Protein AF-A0A5D2L2K7-F1 (afdb_monomer_lite)

Sequence (94 aa):
MKRPIFNSNKSPRVTFCGYSIPHPSEARVNIRVQTTGDPAREVLKDACQNLMLMCRNVRCTFDKAVEDFKASNAVKAMKIDSQDSSGDDSEESE

Organism: Gossypium tomentosum (NCBI:txid34277)

InterPro domains:
  IPR009025 DNA-directed RNA polymerase, RBP11-like dimerisation domain [PF13656] (10-59)
  IPR033898 DNA-directed RNA polymerases I and III subunit AC19 [cd07029] (9-62)
  IPR036603 RNA polymerase, RBP11-like subunit [G3DSA:3.30.1360.10] (7-81)
  IPR036603 RNA polymerase, RBP11-like subunit [SSF55257] (10-72)

Secondary structure (DSSP, 8-state):
-EEE-TTGGGSTTEEEEEEE-S-TTS---EEEEEESSS-HHHHHHHHHHHHHHHHHHHHHHHHHHHHHHHHHHHHHHHHHTTS-----------

pLDDT: mean 74.38, std 17.69, range [35.78, 95.81]

Structure (mmCIF, N/CA/C/O backbone):
data_AF-A0A5D2L2K7-F1
#
_entry.id   AF-A0A5D2L2K7-F1
#
loop_
_atom_site.group_PDB
_atom_site.id
_atom_site.type_symbol
_atom_site.label_atom_id
_atom_site.label_alt_id
_atom_site.label_comp_id
_atom_site.label_asym_id
_atom_site.label_entity_id
_atom_site.label_seq_id
_atom_site.pdbx_PDB_ins_code
_atom_site.Cartn_x
_atom_site.Cartn_y
_atom_site.Cartn_z
_atom_site.occupancy
_atom_site.B_iso_or_equiv
_atom_site.auth_seq_id
_atom_site.auth_comp_id
_atom_site.auth_asym_id
_atom_site.auth_atom_id
_atom_site.pdbx_PDB_model_num
ATOM 1 N N . MET A 1 1 ? 13.218 16.274 -4.639 1.00 50.12 1 MET A N 1
ATOM 2 C CA . MET A 1 1 ? 13.618 15.253 -3.639 1.00 50.12 1 MET A CA 1
ATOM 3 C C . MET A 1 1 ? 12.982 13.918 -4.024 1.00 50.12 1 MET A C 1
ATOM 5 O O . MET A 1 1 ? 11.763 13.866 -4.129 1.00 50.12 1 MET A O 1
ATOM 9 N N . LYS A 1 2 ? 13.772 12.881 -4.338 1.00 51.19 2 LYS A N 1
ATOM 10 C CA . LYS A 1 2 ? 13.255 11.547 -4.711 1.00 51.19 2 LYS A CA 1
ATOM 11 C C . LYS A 1 2 ? 13.072 10.735 -3.431 1.00 51.19 2 LYS A C 1
ATOM 13 O O . LYS A 1 2 ? 14.047 10.561 -2.706 1.00 51.19 2 LYS A O 1
ATOM 18 N N . ARG A 1 3 ? 11.856 10.280 -3.130 1.00 60.62 3 ARG A N 1
ATOM 19 C CA . ARG A 1 3 ? 11.589 9.435 -1.956 1.00 60.62 3 ARG A CA 1
ATOM 20 C C . ARG A 1 3 ? 11.272 8.003 -2.411 1.00 60.62 3 ARG A C 1
ATOM 22 O O . ARG A 1 3 ? 10.568 7.838 -3.412 1.00 60.62 3 ARG A O 1
ATOM 29 N N . PRO A 1 4 ? 11.814 6.976 -1.736 1.00 58.28 4 PRO A N 1
ATOM 30 C CA . PRO A 1 4 ? 11.549 5.587 -2.091 1.00 58.28 4 PRO A CA 1
ATOM 31 C C . PRO A 1 4 ? 10.119 5.193 -1.704 1.00 58.28 4 PRO A C 1
ATOM 33 O O . PRO A 1 4 ? 9.608 5.609 -0.664 1.00 58.28 4 PRO A O 1
ATOM 36 N N . ILE A 1 5 ? 9.469 4.378 -2.538 1.00 60.50 5 ILE A N 1
ATOM 37 C CA . ILE A 1 5 ? 8.154 3.802 -2.223 1.00 60.50 5 ILE A CA 1
ATOM 38 C C . ILE A 1 5 ? 8.381 2.469 -1.501 1.00 60.50 5 ILE A C 1
ATOM 40 O O . ILE A 1 5 ? 8.779 1.479 -2.112 1.00 60.50 5 ILE A O 1
ATOM 44 N N . PHE A 1 6 ? 8.108 2.446 -0.195 1.00 59.34 6 PHE A N 1
ATOM 45 C CA . PHE A 1 6 ? 8.416 1.328 0.708 1.00 59.34 6 PHE A CA 1
ATOM 46 C C . PHE A 1 6 ? 7.777 -0.013 0.301 1.00 59.34 6 PHE A C 1
ATOM 48 O O . PHE A 1 6 ? 8.397 -1.066 0.421 1.00 59.34 6 PHE A O 1
ATOM 55 N N . ASN A 1 7 ? 6.546 0.005 -0.215 1.00 53.50 7 ASN A N 1
ATOM 56 C CA . ASN A 1 7 ? 5.784 -1.225 -0.453 1.00 53.50 7 ASN A CA 1
ATOM 57 C C . ASN A 1 7 ? 6.238 -2.010 -1.700 1.00 53.50 7 ASN A C 1
ATOM 59 O O . ASN A 1 7 ? 6.078 -3.224 -1.768 1.00 53.50 7 ASN A O 1
ATOM 63 N N . SER A 1 8 ? 6.812 -1.328 -2.694 1.00 55.44 8 SER A N 1
ATOM 64 C CA . SER A 1 8 ? 7.110 -1.925 -4.004 1.00 55.44 8 SER A CA 1
ATOM 65 C C . SER A 1 8 ? 8.505 -2.565 -4.069 1.00 55.44 8 SER A C 1
ATOM 67 O O . SER A 1 8 ? 8.754 -3.414 -4.918 1.00 55.44 8 SER A O 1
ATOM 69 N N . ASN A 1 9 ? 9.400 -2.224 -3.135 1.00 57.00 9 ASN A N 1
ATOM 70 C CA . ASN A 1 9 ? 10.766 -2.756 -3.082 1.00 57.00 9 ASN A CA 1
ATOM 71 C C . ASN A 1 9 ? 10.857 -4.189 -2.518 1.00 57.00 9 ASN A C 1
ATOM 73 O O . ASN A 1 9 ? 11.908 -4.810 -2.584 1.00 57.00 9 ASN A O 1
ATOM 77 N N . LYS A 1 10 ? 9.752 -4.746 -2.004 1.00 62.97 10 LYS A N 1
ATOM 78 C CA . LYS A 1 10 ? 9.714 -6.123 -1.483 1.00 62.97 10 LYS A CA 1
ATOM 79 C C . LYS A 1 10 ? 9.684 -7.203 -2.571 1.00 62.97 10 LYS A C 1
ATOM 81 O O . LYS A 1 10 ? 9.866 -8.373 -2.257 1.00 62.97 10 LYS A O 1
ATOM 86 N N . SER A 1 11 ? 9.420 -6.840 -3.828 1.00 63.09 11 SER A N 1
ATOM 87 C CA . SER A 1 11 ? 9.354 -7.800 -4.936 1.00 63.09 11 SER A CA 1
ATOM 88 C C . SER A 1 11 ? 10.688 -7.852 -5.690 1.00 63.09 11 SER A C 1
ATOM 90 O O . SER A 1 11 ? 11.117 -6.810 -6.185 1.00 63.09 11 SER A O 1
ATOM 92 N N . PRO A 1 12 ? 11.306 -9.036 -5.893 1.00 69.69 12 PRO A N 1
ATOM 93 C CA . PRO A 1 12 ? 12.582 -9.170 -6.617 1.00 69.69 12 PRO A CA 1
ATOM 94 C C . PRO A 1 12 ? 12.489 -8.763 -8.100 1.00 69.69 12 PRO A C 1
ATOM 96 O O . PRO A 1 12 ? 13.497 -8.624 -8.784 1.00 69.69 12 PRO A O 1
ATOM 99 N N . ARG A 1 13 ? 11.265 -8.550 -8.597 1.00 68.94 13 ARG A N 1
ATOM 100 C CA . ARG A 1 13 ? 10.937 -8.137 -9.968 1.00 68.94 13 ARG A CA 1
ATOM 101 C C . ARG A 1 13 ? 11.099 -6.620 -10.195 1.00 68.94 13 ARG A C 1
ATOM 103 O O . ARG A 1 13 ? 11.052 -6.169 -11.340 1.00 68.94 13 ARG A O 1
ATOM 110 N N . VAL A 1 14 ? 11.279 -5.825 -9.129 1.00 70.88 14 VAL A N 1
ATOM 111 C CA . VAL A 1 14 ? 11.392 -4.354 -9.180 1.00 70.88 14 VAL A CA 1
ATOM 112 C C . VAL A 1 14 ? 12.832 -3.920 -8.928 1.00 70.88 14 VAL A C 1
ATOM 114 O O . VAL A 1 14 ? 13.360 -4.111 -7.837 1.00 70.88 14 VAL A O 1
ATOM 117 N N . THR A 1 15 ? 13.448 -3.267 -9.912 1.00 74.81 15 THR A N 1
ATOM 118 C CA . THR A 1 15 ? 14.809 -2.717 -9.808 1.00 74.81 15 THR A CA 1
ATOM 119 C C . THR A 1 15 ? 14.812 -1.351 -9.123 1.00 74.81 15 THR A C 1
ATOM 121 O O . THR A 1 15 ? 15.706 -1.038 -8.343 1.00 74.81 15 THR A O 1
ATOM 124 N N . PHE A 1 16 ? 13.809 -0.513 -9.406 1.00 75.69 16 PHE A N 1
ATOM 125 C CA . PHE A 1 16 ? 13.716 0.831 -8.837 1.00 75.69 16 PHE A CA 1
ATOM 126 C C . PHE A 1 16 ? 12.263 1.294 -8.739 1.00 75.69 16 PHE A C 1
ATOM 128 O O . PHE A 1 16 ? 11.503 1.196 -9.700 1.00 75.69 16 PHE A O 1
ATOM 135 N N . CYS A 1 17 ? 11.879 1.858 -7.596 1.00 78.44 17 CYS A N 1
ATOM 136 C CA . CYS A 1 17 ? 10.567 2.467 -7.406 1.00 78.44 17 CYS A CA 1
ATOM 137 C C . CYS A 1 17 ? 10.691 3.718 -6.532 1.00 78.44 17 CYS A C 1
ATOM 139 O O . CYS A 1 17 ? 11.206 3.662 -5.413 1.00 78.44 17 CYS A O 1
ATOM 141 N N . GLY A 1 18 ? 10.225 4.857 -7.038 1.00 83.19 18 GLY A N 1
ATOM 142 C CA . GLY A 1 18 ? 10.308 6.124 -6.320 1.00 83.19 18 GLY A CA 1
ATOM 143 C C . GLY A 1 18 ? 9.272 7.133 -6.783 1.00 83.19 18 GLY A C 1
ATOM 144 O O . GLY A 1 18 ? 8.741 7.038 -7.891 1.00 83.19 18 GLY A O 1
ATOM 145 N N . TYR A 1 19 ? 9.012 8.119 -5.929 1.00 87.69 19 TYR A N 1
ATOM 146 C CA . TYR A 1 19 ? 8.144 9.243 -6.250 1.00 87.69 19 TYR A CA 1
ATOM 147 C C . TYR A 1 19 ? 8.859 10.582 -6.095 1.00 87.69 19 TYR A C 1
ATOM 149 O O . TYR A 1 19 ? 9.807 10.738 -5.315 1.00 87.69 19 TYR A O 1
ATOM 157 N N . SER A 1 20 ? 8.387 11.564 -6.855 1.00 83.75 20 SER A N 1
ATOM 158 C CA . SER A 1 20 ? 8.796 12.958 -6.733 1.00 83.75 20 SER A CA 1
ATOM 159 C C . SER A 1 20 ? 7.579 13.868 -6.778 1.00 83.75 20 SER A C 1
ATOM 161 O O . SER A 1 20 ? 6.738 13.734 -7.668 1.00 83.75 20 SER A O 1
ATOM 163 N N . ILE A 1 21 ? 7.535 14.813 -5.844 1.00 86.00 21 ILE A N 1
ATOM 164 C CA . ILE A 1 21 ? 6.590 15.928 -5.844 1.00 86.00 21 ILE A CA 1
ATOM 165 C C . ILE A 1 21 ? 7.327 17.113 -6.486 1.00 86.00 21 ILE A C 1
ATOM 167 O O . ILE A 1 21 ? 8.391 17.477 -5.973 1.00 86.00 21 ILE A O 1
ATOM 171 N N . PRO A 1 22 ? 6.846 17.654 -7.620 1.00 82.06 22 PRO A N 1
ATOM 172 C CA . PRO A 1 22 ? 7.525 18.734 -8.332 1.00 82.06 22 PRO A CA 1
ATOM 173 C C . PRO A 1 22 ? 7.488 20.043 -7.538 1.00 82.06 22 PRO A C 1
ATOM 175 O O . PRO A 1 22 ? 8.504 20.726 -7.449 1.00 82.06 22 PRO A O 1
ATOM 178 N N . HIS A 1 23 ? 6.357 20.347 -6.902 1.00 83.25 23 HIS A N 1
ATOM 179 C CA . HIS A 1 23 ? 6.197 21.506 -6.036 1.00 83.25 23 HIS A CA 1
ATOM 180 C C . HIS A 1 23 ? 5.163 21.199 -4.940 1.00 83.25 23 HIS A C 1
ATOM 182 O O . HIS A 1 23 ? 4.133 20.609 -5.257 1.00 83.25 23 HIS A O 1
ATOM 188 N N . PRO A 1 24 ? 5.389 21.571 -3.666 1.00 82.75 24 PRO A N 1
ATOM 189 C CA . PRO A 1 24 ? 4.468 21.259 -2.565 1.00 82.75 24 PRO A CA 1
ATOM 190 C C . PRO A 1 24 ? 3.079 21.904 -2.707 1.00 82.75 24 PRO A C 1
ATOM 192 O O . PRO A 1 24 ? 2.124 21.402 -2.126 1.00 82.75 24 PRO A O 1
ATOM 195 N N . SER A 1 25 ? 2.952 22.983 -3.485 1.00 86.62 25 SER A N 1
ATOM 196 C CA . SER A 1 25 ? 1.658 23.628 -3.774 1.00 86.62 25 SER A CA 1
ATOM 197 C C . SER A 1 25 ? 0.852 22.939 -4.876 1.00 86.62 25 SER A C 1
ATOM 199 O O . SER A 1 25 ? -0.326 23.237 -5.039 1.00 86.62 25 SER A O 1
ATOM 201 N N . GLU A 1 26 ? 1.461 22.032 -5.641 1.00 80.06 26 GLU A N 1
ATOM 202 C CA . GLU A 1 26 ? 0.749 21.230 -6.629 1.00 80.06 26 GLU A CA 1
ATOM 203 C C . GLU A 1 26 ? 0.508 19.831 -6.063 1.00 80.06 26 GLU A C 1
ATOM 205 O O . GLU A 1 26 ? 1.449 19.094 -5.764 1.00 80.06 26 GLU A O 1
ATOM 210 N N . ALA A 1 27 ? -0.758 19.422 -5.968 1.00 82.94 27 ALA A N 1
ATOM 211 C CA . ALA A 1 27 ? -1.153 18.086 -5.517 1.00 82.94 27 ALA A CA 1
ATOM 212 C C . ALA A 1 27 ? -0.924 17.019 -6.610 1.00 82.94 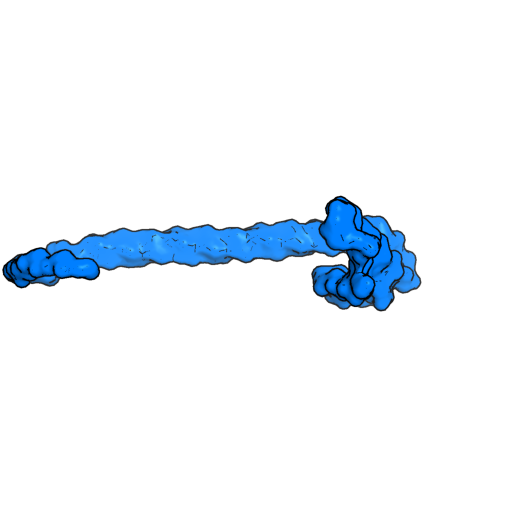27 ALA A C 1
ATOM 214 O O . ALA A 1 27 ? -1.823 16.265 -6.980 1.00 82.94 27 ALA A O 1
ATOM 215 N N . ARG A 1 28 ? 0.287 16.976 -7.173 1.00 84.69 28 ARG A N 1
ATOM 216 C CA . ARG A 1 28 ? 0.692 16.049 -8.233 1.00 84.69 28 ARG A CA 1
ATOM 217 C C . ARG A 1 28 ? 1.903 15.250 -7.783 1.00 84.69 28 ARG A C 1
ATOM 219 O O . ARG A 1 28 ? 2.872 15.792 -7.256 1.00 84.69 28 ARG A O 1
ATOM 226 N N . VAL A 1 29 ? 1.862 13.944 -8.025 1.00 87.25 29 VAL A N 1
ATOM 227 C CA . VAL A 1 29 ? 2.949 13.026 -7.682 1.00 87.25 29 VAL A CA 1
ATOM 228 C C . VAL A 1 29 ? 3.358 12.268 -8.931 1.00 87.25 29 VAL A C 1
ATOM 230 O O . VAL A 1 29 ? 2.541 11.593 -9.552 1.00 87.25 29 VAL A O 1
ATOM 233 N N . ASN A 1 30 ? 4.640 12.348 -9.273 1.00 86.94 30 ASN A N 1
ATOM 234 C CA . ASN A 1 30 ? 5.205 11.557 -10.357 1.00 86.94 30 ASN A CA 1
ATOM 235 C C . ASN A 1 30 ? 5.798 10.282 -9.770 1.00 86.94 30 ASN A C 1
ATOM 237 O O . ASN A 1 30 ? 6.722 10.347 -8.957 1.00 86.94 30 ASN A O 1
ATOM 241 N N . ILE A 1 31 ? 5.269 9.136 -10.186 1.00 86.56 31 ILE A N 1
ATOM 242 C CA . ILE A 1 31 ? 5.735 7.814 -9.766 1.00 86.56 31 ILE A CA 1
ATOM 243 C C . ILE A 1 31 ? 6.563 7.218 -10.900 1.00 86.56 31 ILE A C 1
ATOM 245 O O . ILE A 1 31 ? 6.115 7.166 -12.044 1.00 86.56 31 ILE A O 1
ATOM 249 N N . ARG A 1 32 ? 7.774 6.754 -10.583 1.00 86.12 32 ARG A N 1
ATOM 250 C CA . ARG A 1 32 ? 8.646 6.051 -11.525 1.00 86.12 32 ARG A CA 1
ATOM 251 C C . ARG A 1 32 ? 8.910 4.644 -11.018 1.00 86.12 32 ARG A C 1
ATOM 253 O O . ARG A 1 32 ? 9.462 4.475 -9.932 1.00 86.12 32 ARG A O 1
ATOM 260 N N . VAL A 1 33 ? 8.562 3.663 -11.843 1.00 83.75 33 VAL A N 1
ATOM 261 C CA . VAL A 1 33 ? 8.797 2.238 -11.595 1.00 83.75 33 VAL A CA 1
ATOM 262 C C . VAL A 1 33 ? 9.680 1.698 -12.714 1.00 83.75 33 VAL A C 1
ATOM 264 O O . VAL A 1 33 ? 9.429 1.971 -13.886 1.00 83.75 33 VAL A O 1
ATOM 267 N N . GLN A 1 34 ? 10.727 0.969 -12.347 1.00 83.56 34 GLN A N 1
ATOM 268 C CA . GLN A 1 34 ? 11.590 0.221 -13.253 1.00 83.56 34 GLN A CA 1
ATOM 269 C C . GLN A 1 34 ? 11.601 -1.236 -12.800 1.00 83.56 34 GLN A C 1
ATOM 271 O O . GLN A 1 34 ? 11.851 -1.530 -11.627 1.00 83.56 34 GLN A O 1
ATOM 276 N N . THR A 1 35 ? 11.305 -2.128 -13.733 1.00 83.06 35 THR A N 1
ATOM 277 C CA . THR A 1 35 ? 11.242 -3.577 -13.541 1.00 83.06 35 THR A CA 1
ATOM 278 C C . THR A 1 35 ? 12.264 -4.253 -14.447 1.00 83.06 35 THR A C 1
ATOM 280 O O . THR A 1 35 ? 12.576 -3.742 -15.521 1.00 83.06 35 THR A O 1
ATOM 283 N N . THR A 1 36 ? 12.798 -5.394 -14.008 1.00 77.25 36 THR A N 1
ATOM 284 C CA . THR A 1 36 ? 13.870 -6.098 -14.736 1.00 77.25 36 THR A CA 1
ATOM 285 C C . THR A 1 36 ? 13.335 -6.989 -15.866 1.00 77.25 36 THR A C 1
ATOM 287 O O . THR A 1 36 ? 14.076 -7.301 -16.790 1.00 77.25 36 THR A O 1
ATOM 290 N N . GLY A 1 37 ? 12.063 -7.403 -15.822 1.00 72.56 37 GLY A N 1
ATOM 291 C CA . GLY A 1 37 ? 11.496 -8.314 -16.828 1.00 72.56 37 GLY A CA 1
ATOM 292 C C . GLY A 1 37 ? 9.998 -8.148 -17.065 1.00 72.56 37 GLY A C 1
ATOM 293 O O . GLY A 1 37 ? 9.548 -8.171 -18.204 1.00 72.56 37 GLY A O 1
ATOM 294 N N . ASP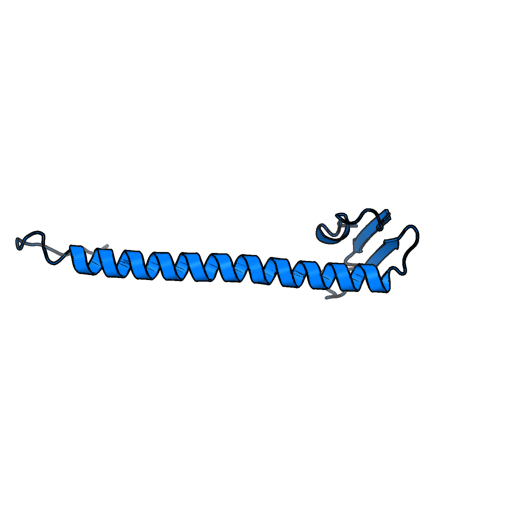 A 1 38 ? 9.221 -7.922 -16.010 1.00 75.56 38 ASP A N 1
ATOM 295 C CA . ASP A 1 38 ? 7.762 -7.866 -16.119 1.00 75.56 38 ASP A CA 1
ATOM 296 C C . ASP A 1 38 ? 7.228 -6.465 -16.395 1.00 75.56 38 ASP A C 1
ATOM 298 O O . ASP A 1 38 ? 7.844 -5.477 -15.980 1.00 75.56 38 ASP A O 1
ATOM 302 N N . PRO A 1 39 ? 6.057 -6.336 -17.040 1.00 82.88 39 PRO A N 1
ATOM 303 C CA . PRO A 1 39 ? 5.454 -5.037 -17.279 1.00 82.88 39 PRO A CA 1
ATOM 304 C C . PRO A 1 39 ? 5.203 -4.310 -15.953 1.00 82.88 39 PRO A C 1
ATOM 306 O O . PRO A 1 39 ? 4.433 -4.754 -15.100 1.00 82.88 39 PRO A O 1
ATOM 309 N N . ALA A 1 40 ? 5.802 -3.124 -15.810 1.00 81.94 40 ALA A N 1
ATOM 310 C CA . ALA A 1 40 ? 5.699 -2.300 -14.602 1.00 81.94 40 ALA A CA 1
ATOM 311 C C . ALA A 1 40 ? 4.246 -1.991 -14.189 1.00 81.94 40 ALA A C 1
ATOM 313 O O . ALA A 1 40 ? 3.966 -1.776 -13.011 1.00 81.94 40 ALA A O 1
ATOM 314 N N . ARG A 1 41 ? 3.307 -2.011 -15.147 1.00 83.25 41 ARG A N 1
ATOM 315 C CA . ARG A 1 41 ? 1.867 -1.849 -14.903 1.00 83.25 41 ARG A CA 1
ATOM 316 C C . ARG A 1 41 ? 1.299 -2.945 -14.002 1.00 83.25 41 ARG A C 1
ATOM 318 O O . ARG A 1 41 ? 0.468 -2.650 -13.152 1.00 83.25 41 ARG A O 1
ATOM 325 N N . GLU A 1 42 ? 1.690 -4.195 -14.217 1.00 84.25 42 GLU A N 1
ATOM 326 C CA . GLU A 1 42 ? 1.159 -5.338 -13.463 1.00 84.25 42 GLU A CA 1
ATOM 327 C C . GLU A 1 42 ? 1.750 -5.361 -12.063 1.00 84.25 42 GLU A C 1
ATOM 329 O O . GLU A 1 42 ? 1.012 -5.394 -11.085 1.00 84.25 42 GLU A O 1
ATOM 334 N N . VAL A 1 43 ? 3.059 -5.144 -11.961 1.00 82.50 43 VAL A N 1
ATOM 335 C CA . VAL A 1 43 ? 3.745 -5.038 -10.672 1.00 82.50 43 VAL A CA 1
ATOM 336 C C . VAL A 1 43 ? 3.191 -3.893 -9.815 1.00 82.50 43 VAL A C 1
ATOM 338 O O . VAL A 1 43 ? 3.058 -4.032 -8.599 1.00 82.50 43 VAL A O 1
ATOM 341 N N . LEU A 1 44 ? 2.816 -2.765 -10.432 1.00 84.38 44 LEU A N 1
ATOM 342 C CA . LEU A 1 44 ? 2.164 -1.667 -9.719 1.00 84.38 44 LEU A CA 1
ATOM 343 C C . LEU A 1 44 ? 0.758 -2.048 -9.229 1.00 84.38 44 LEU A C 1
ATOM 345 O O . LEU A 1 44 ? 0.402 -1.707 -8.102 1.00 84.38 44 LEU A O 1
ATOM 349 N N . LYS A 1 45 ? -0.029 -2.771 -10.037 1.00 87.00 45 LYS A N 1
ATOM 350 C CA . LYS A 1 45 ? -1.357 -3.261 -9.629 1.00 87.00 45 LYS A CA 1
ATOM 351 C C . LYS A 1 45 ? -1.254 -4.222 -8.446 1.00 87.00 45 LYS A C 1
ATOM 353 O O . LYS A 1 45 ? -1.962 -4.028 -7.459 1.00 87.00 45 LYS A O 1
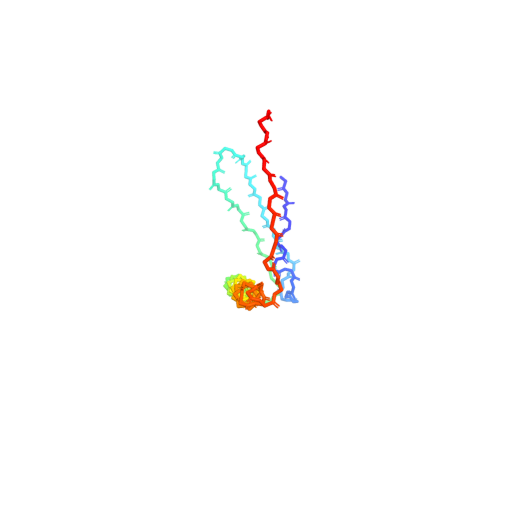ATOM 358 N N . ASP A 1 46 ? -0.338 -5.180 -8.512 1.00 86.38 46 ASP A N 1
ATOM 359 C CA . ASP A 1 46 ? -0.101 -6.148 -7.440 1.00 86.38 46 ASP A CA 1
ATOM 360 C C . ASP A 1 46 ? 0.361 -5.440 -6.158 1.00 86.38 46 ASP A C 1
ATOM 362 O O . ASP A 1 46 ? -0.124 -5.716 -5.060 1.00 86.38 46 ASP A O 1
ATOM 366 N N . ALA A 1 47 ? 1.245 -4.443 -6.282 1.00 83.94 47 ALA A N 1
ATOM 367 C CA . ALA A 1 47 ? 1.675 -3.629 -5.149 1.00 83.94 47 ALA A CA 1
ATOM 368 C C . ALA A 1 47 ? 0.505 -2.862 -4.504 1.00 83.94 47 ALA A C 1
ATOM 370 O O . ALA A 1 47 ? 0.417 -2.803 -3.275 1.00 83.94 47 ALA A O 1
ATOM 371 N N . CYS A 1 48 ? -0.413 -2.299 -5.296 1.00 86.81 48 CYS A N 1
ATOM 372 C CA . CYS A 1 48 ? -1.618 -1.650 -4.774 1.00 86.81 48 CYS A CA 1
ATOM 373 C C . CYS A 1 48 ? -2.547 -2.644 -4.062 1.00 86.81 48 CYS A C 1
ATOM 375 O O . CYS A 1 48 ? -3.067 -2.328 -2.993 1.00 86.81 48 CYS A O 1
ATOM 377 N N . GLN A 1 49 ? -2.724 -3.852 -4.603 1.00 90.56 49 GLN A N 1
ATOM 378 C CA . GLN A 1 49 ? -3.518 -4.904 -3.959 1.00 90.56 49 GLN A CA 1
ATOM 379 C C . GLN A 1 49 ? -2.925 -5.327 -2.613 1.00 90.56 49 GLN A C 1
ATOM 381 O O . GLN A 1 49 ? -3.648 -5.404 -1.618 1.00 90.56 49 GLN A O 1
ATOM 386 N N . ASN A 1 50 ? -1.605 -5.499 -2.549 1.00 87.81 50 ASN A N 1
ATOM 387 C CA . ASN A 1 50 ? -0.903 -5.797 -1.304 1.00 87.81 50 ASN A CA 1
ATOM 388 C C . ASN A 1 50 ? -1.085 -4.687 -0.262 1.00 87.81 50 ASN A C 1
ATOM 390 O O . ASN A 1 50 ? -1.322 -4.980 0.909 1.00 87.81 50 ASN A O 1
ATOM 394 N N . LEU A 1 51 ? -1.042 -3.414 -0.675 1.00 89.31 51 LEU A N 1
ATOM 395 C CA . LEU A 1 51 ? -1.290 -2.293 0.234 1.00 89.31 51 LEU A CA 1
ATOM 396 C C . LEU A 1 51 ? -2.716 -2.328 0.800 1.00 89.31 51 LEU A C 1
ATOM 398 O O . LEU A 1 51 ? -2.899 -2.175 2.005 1.00 89.31 51 LEU A O 1
ATOM 402 N N . MET A 1 52 ? -3.719 -2.589 -0.043 1.00 91.38 52 MET A N 1
ATOM 403 C CA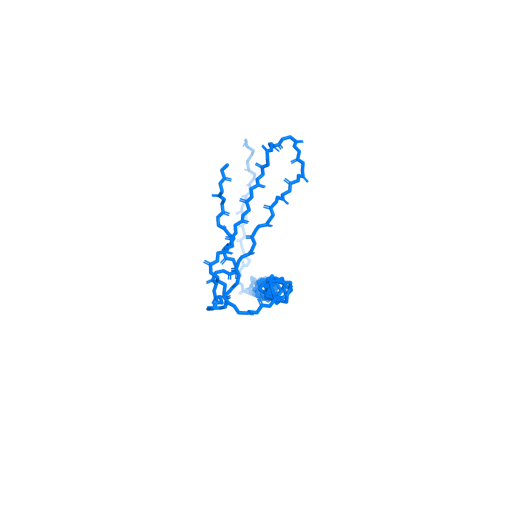 . MET A 1 52 ? -5.107 -2.729 0.411 1.00 91.38 52 MET A CA 1
ATOM 404 C C . MET A 1 52 ? -5.268 -3.874 1.416 1.00 91.38 52 MET A C 1
ATOM 406 O O . MET A 1 52 ? -5.943 -3.708 2.433 1.00 91.38 52 MET A O 1
ATOM 410 N N . LEU A 1 53 ? -4.626 -5.019 1.165 1.00 92.25 53 LEU A N 1
ATOM 411 C CA . LEU A 1 53 ? -4.651 -6.161 2.078 1.00 92.25 53 LEU A CA 1
ATOM 412 C C . LEU A 1 53 ? -4.004 -5.821 3.426 1.00 92.25 53 LEU A C 1
ATOM 414 O O . LEU A 1 53 ? -4.566 -6.134 4.471 1.00 92.25 53 LEU A O 1
ATOM 418 N N . MET A 1 54 ? -2.867 -5.122 3.419 1.00 89.69 54 MET A N 1
ATOM 419 C CA . MET A 1 54 ? -2.223 -4.659 4.649 1.00 89.69 54 MET A CA 1
ATOM 420 C C . MET A 1 54 ? -3.126 -3.711 5.440 1.00 89.69 54 MET A C 1
ATOM 422 O O . MET A 1 54 ? -3.314 -3.914 6.638 1.00 89.69 54 MET A O 1
ATOM 426 N N . CYS A 1 55 ? -3.730 -2.718 4.782 1.00 92.31 55 CYS A N 1
ATOM 427 C CA . CYS A 1 55 ? -4.670 -1.806 5.435 1.00 92.31 55 CYS A CA 1
ATOM 428 C C . CYS A 1 55 ? -5.868 -2.560 6.028 1.00 92.31 55 CYS A C 1
ATOM 430 O O . CYS A 1 55 ? -6.294 -2.261 7.144 1.00 92.31 55 CYS A O 1
ATOM 432 N N . ARG A 1 56 ? -6.387 -3.571 5.318 1.00 93.56 56 ARG A N 1
ATOM 433 C CA . ARG A 1 56 ? -7.468 -4.423 5.823 1.00 93.56 56 ARG A CA 1
ATOM 434 C C . ARG A 1 56 ? -7.034 -5.209 7.053 1.00 93.56 56 ARG A C 1
ATOM 436 O O . ARG A 1 56 ? -7.783 -5.237 8.021 1.00 93.56 56 ARG A O 1
ATOM 443 N N . ASN A 1 57 ? -5.841 -5.795 7.037 1.00 93.94 57 ASN A N 1
ATOM 444 C CA . ASN A 1 57 ? -5.318 -6.557 8.166 1.00 93.94 57 ASN A CA 1
ATOM 445 C C . ASN A 1 57 ? -5.170 -5.678 9.408 1.00 93.94 57 ASN A C 1
ATOM 447 O O . ASN A 1 57 ? -5.657 -6.064 10.464 1.00 93.94 57 ASN A O 1
ATOM 451 N N . VAL A 1 58 ? -4.588 -4.483 9.262 1.00 95.62 58 VAL A N 1
ATOM 452 C CA . VAL A 1 58 ? -4.443 -3.516 10.363 1.00 95.62 58 VAL A CA 1
ATOM 453 C C . VAL A 1 58 ? -5.806 -3.142 10.942 1.00 95.62 58 VAL A C 1
ATOM 455 O O . VAL A 1 58 ? -5.987 -3.181 12.158 1.00 95.62 58 VAL A O 1
ATOM 458 N N . ARG A 1 59 ? -6.788 -2.841 10.081 1.00 94.94 59 ARG A N 1
ATOM 459 C CA . ARG A 1 59 ? -8.149 -2.530 10.530 1.00 94.94 59 ARG A CA 1
ATOM 460 C C . ARG A 1 59 ? -8.789 -3.715 11.250 1.00 94.94 59 ARG A C 1
ATOM 462 O O . ARG A 1 59 ? -9.268 -3.549 12.358 1.00 94.94 59 ARG A O 1
ATOM 469 N N . CYS A 1 60 ? -8.720 -4.919 10.687 1.00 94.12 60 CYS A N 1
ATOM 470 C CA . CYS A 1 60 ? -9.290 -6.108 11.317 1.00 94.12 60 CYS A CA 1
ATOM 471 C C . CYS A 1 60 ? -8.642 -6.432 12.670 1.00 94.12 60 CYS A C 1
ATOM 473 O O . CYS A 1 60 ? -9.345 -6.848 13.584 1.00 94.12 60 CYS A O 1
ATOM 475 N N . THR A 1 61 ? -7.324 -6.269 12.821 1.00 95.62 61 THR A N 1
ATOM 476 C CA . THR A 1 61 ? -6.662 -6.464 14.122 1.00 95.62 61 THR A CA 1
ATOM 477 C C . THR A 1 61 ? -7.064 -5.399 15.130 1.00 95.62 61 THR A C 1
ATOM 479 O O . THR A 1 61 ? -7.234 -5.710 16.304 1.00 95.62 61 THR A O 1
ATOM 482 N N . PHE A 1 62 ? -7.243 -4.159 14.670 1.00 95.81 62 PHE A N 1
ATOM 483 C CA . PHE A 1 62 ? -7.695 -3.063 15.513 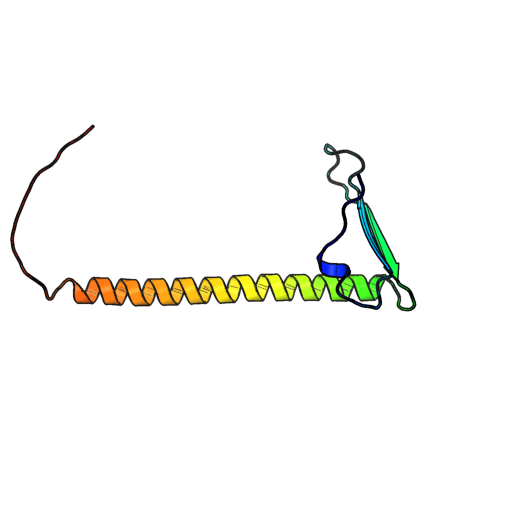1.00 95.81 62 PHE A CA 1
ATOM 484 C C . PHE A 1 62 ? -9.138 -3.277 15.979 1.00 95.81 62 PHE A C 1
ATOM 486 O O . PHE A 1 62 ? -9.399 -3.214 17.174 1.00 95.81 62 PHE A O 1
ATOM 493 N N . ASP A 1 63 ? -10.048 -3.612 15.063 1.00 95.19 63 ASP A N 1
ATOM 494 C CA . ASP A 1 63 ? -11.459 -3.857 15.374 1.00 95.19 63 ASP A CA 1
ATOM 495 C C . ASP A 1 63 ? -11.613 -4.998 16.392 1.00 95.19 63 ASP A C 1
ATOM 497 O O . ASP A 1 63 ? -12.334 -4.844 17.375 1.00 95.19 63 ASP A O 1
ATOM 501 N N . LYS A 1 64 ? -10.864 -6.099 16.216 1.00 94.62 64 LYS A N 1
ATOM 502 C CA . LYS A 1 64 ? -10.821 -7.212 17.181 1.00 94.62 64 LYS A CA 1
ATOM 503 C C . LYS A 1 64 ? -10.327 -6.766 18.554 1.00 94.62 64 LYS A C 1
ATOM 505 O O . LYS A 1 64 ? -10.986 -7.027 19.549 1.00 94.62 64 LYS A O 1
ATOM 510 N N . ALA A 1 65 ? -9.211 -6.038 18.610 1.00 94.12 65 ALA A N 1
ATOM 511 C CA . ALA A 1 65 ? -8.674 -5.541 19.875 1.00 94.12 65 ALA A CA 1
ATOM 512 C C . ALA A 1 65 ? -9.650 -4.585 20.588 1.00 94.12 65 ALA A C 1
ATOM 514 O O . ALA A 1 65 ? -9.741 -4.591 21.814 1.00 94.12 65 ALA A O 1
ATOM 515 N N . VAL A 1 66 ? -10.401 -3.776 19.833 1.00 94.56 66 VAL A N 1
ATOM 516 C CA . VAL A 1 66 ? -11.437 -2.887 20.379 1.00 94.56 66 VAL A CA 1
ATOM 517 C C . VAL A 1 66 ? -12.635 -3.679 20.902 1.00 94.56 66 VAL A C 1
ATOM 519 O O . VAL A 1 66 ? -13.176 -3.333 21.952 1.00 94.56 66 VAL A O 1
ATOM 522 N N . GLU A 1 67 ? -13.064 -4.723 20.197 1.00 93.50 67 GLU A N 1
ATOM 523 C CA . GLU A 1 67 ? -14.139 -5.611 20.646 1.00 93.50 67 GLU A CA 1
ATOM 524 C C . GLU A 1 67 ? -13.742 -6.371 21.919 1.00 93.50 67 GLU A C 1
ATOM 526 O O . GLU A 1 67 ? -14.471 -6.315 22.910 1.00 93.50 67 GLU A O 1
ATOM 531 N N . ASP A 1 68 ? -12.543 -6.956 21.945 1.00 92.31 68 ASP A N 1
ATOM 532 C CA . ASP A 1 68 ? -11.975 -7.637 23.113 1.00 92.31 68 ASP A CA 1
ATOM 533 C C . ASP A 1 68 ? -11.859 -6.689 24.318 1.00 92.31 68 ASP A C 1
ATOM 535 O O . ASP A 1 68 ? -12.170 -7.062 25.454 1.00 92.31 68 ASP A O 1
ATOM 539 N N . PHE A 1 69 ? -11.457 -5.434 24.083 1.00 92.25 69 PHE A N 1
ATOM 540 C CA . PHE A 1 69 ? -11.393 -4.410 25.123 1.00 92.25 69 PHE A CA 1
ATOM 541 C C . PHE A 1 69 ? -12.782 -4.049 25.657 1.00 92.25 69 PHE A C 1
ATOM 543 O O . PHE A 1 69 ? -12.968 -3.974 26.871 1.00 92.25 69 PHE A O 1
ATOM 550 N N . LYS A 1 70 ? -13.779 -3.860 24.782 1.00 90.62 70 LYS A N 1
ATOM 551 C CA . LYS A 1 70 ? -15.164 -3.579 25.194 1.00 90.62 70 LYS A CA 1
ATOM 552 C C . LYS A 1 70 ? -15.767 -4.746 25.972 1.00 90.62 70 LYS A C 1
ATOM 554 O O . LYS A 1 70 ? -16.389 -4.507 27.002 1.00 90.62 70 LYS A O 1
ATOM 559 N N . ALA A 1 71 ? -15.546 -5.982 25.526 1.00 87.19 71 ALA A N 1
ATOM 560 C CA . ALA A 1 71 ? -15.986 -7.183 26.229 1.00 87.19 71 ALA A CA 1
ATOM 561 C C . ALA A 1 71 ? -15.318 -7.293 27.608 1.00 87.19 71 ALA A C 1
ATOM 563 O O . ALA A 1 71 ? -15.996 -7.482 28.614 1.00 87.19 71 ALA A O 1
ATOM 564 N N . SER A 1 72 ? -14.004 -7.070 27.684 1.00 80.94 72 SER A N 1
ATOM 565 C CA . SER A 1 72 ? -13.263 -7.062 28.951 1.00 80.94 72 SER A CA 1
ATOM 566 C C . SER A 1 72 ? -13.722 -5.945 29.890 1.00 80.94 72 SER A C 1
ATOM 568 O O . SER A 1 72 ? -13.811 -6.159 31.096 1.00 80.94 72 SER A O 1
ATOM 570 N N . ASN A 1 73 ? -14.046 -4.763 29.358 1.00 80.12 73 ASN A N 1
ATOM 571 C CA . ASN A 1 73 ? -14.545 -3.637 30.144 1.00 80.12 73 ASN A CA 1
ATOM 572 C C . ASN A 1 73 ? -15.981 -3.867 30.638 1.00 80.12 73 ASN A C 1
ATOM 574 O O . ASN A 1 73 ? -16.283 -3.555 31.784 1.00 80.12 73 ASN A O 1
ATOM 578 N N . ALA A 1 74 ? -16.845 -4.478 29.821 1.00 70.44 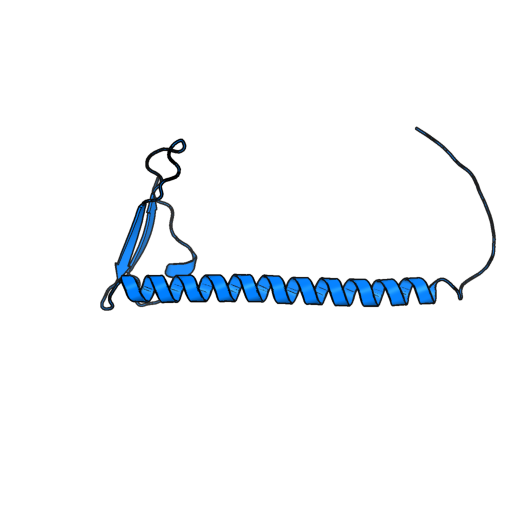74 ALA A N 1
ATOM 579 C CA . ALA A 1 74 ? -18.176 -4.909 30.246 1.00 70.44 74 ALA A CA 1
ATOM 580 C C . ALA A 1 74 ? -18.092 -5.955 31.371 1.00 70.44 74 ALA A C 1
ATOM 582 O O . ALA A 1 74 ? -18.802 -5.851 32.367 1.00 70.44 74 ALA A O 1
ATOM 583 N N . VAL A 1 75 ? -17.157 -6.908 31.273 1.00 61.75 75 VAL A N 1
ATOM 584 C CA . VAL A 1 75 ? -16.887 -7.885 32.343 1.00 61.75 75 VAL A CA 1
ATOM 585 C C . VAL A 1 75 ? -16.308 -7.209 33.594 1.00 61.75 75 VAL A C 1
ATOM 587 O O . VAL A 1 75 ? -16.617 -7.621 34.710 1.00 61.75 75 VAL A O 1
ATOM 590 N N . LYS A 1 76 ? -15.500 -6.151 33.443 1.00 64.88 76 LYS A N 1
ATOM 591 C CA . LYS A 1 76 ? -14.995 -5.345 34.568 1.00 64.88 76 LYS A CA 1
ATOM 592 C C . LYS A 1 76 ? -16.115 -4.573 35.266 1.00 64.88 76 LYS A C 1
ATOM 594 O O . LYS A 1 76 ? -16.162 -4.583 36.489 1.00 64.88 76 LYS A O 1
ATOM 599 N N . ALA A 1 77 ? -17.034 -3.981 34.504 1.00 63.09 77 ALA A N 1
ATOM 600 C CA . ALA A 1 77 ? -18.218 -3.312 35.038 1.00 63.09 77 ALA A CA 1
ATOM 601 C C . ALA A 1 77 ? -19.135 -4.292 35.791 1.00 63.09 77 ALA A C 1
ATOM 603 O O . ALA A 1 77 ? -19.593 -3.976 36.881 1.00 63.09 77 ALA A O 1
ATOM 604 N N . MET A 1 78 ? -19.315 -5.519 35.283 1.00 57.56 78 MET A N 1
ATOM 605 C CA . MET A 1 78 ? -20.082 -6.566 35.977 1.00 57.56 78 MET A CA 1
ATOM 606 C C . MET A 1 78 ? -19.388 -7.117 37.236 1.00 57.56 78 MET A C 1
ATOM 608 O O . MET A 1 78 ? -20.058 -7.658 38.108 1.00 57.56 78 MET A O 1
ATOM 612 N N . LYS A 1 79 ? -18.057 -7.002 37.355 1.00 55.94 79 LYS A N 1
ATOM 613 C CA . LYS A 1 79 ? -17.314 -7.420 38.560 1.00 55.94 79 LYS A CA 1
ATOM 614 C C . LYS A 1 79 ? -17.281 -6.368 39.671 1.00 55.94 79 LYS A C 1
ATOM 616 O O . LYS A 1 79 ? -16.961 -6.727 40.798 1.00 55.94 79 LYS A O 1
ATOM 621 N N . ILE A 1 80 ? -17.603 -5.107 39.382 1.00 57.94 80 ILE A N 1
ATOM 622 C CA . ILE A 1 80 ? -17.615 -4.035 40.392 1.00 57.94 80 ILE A CA 1
ATOM 623 C C . ILE A 1 80 ? -18.826 -4.156 41.335 1.00 57.94 80 ILE A C 1
ATOM 625 O O . ILE A 1 80 ? -18.722 -3.786 42.496 1.00 57.94 80 ILE A O 1
ATOM 629 N N . ASP A 1 81 ? -19.916 -4.799 40.910 1.00 55.00 81 ASP A N 1
ATOM 630 C CA . ASP A 1 81 ? -21.145 -4.958 41.713 1.00 55.00 81 ASP A CA 1
ATOM 631 C C . ASP A 1 81 ? -21.070 -6.041 42.816 1.00 55.00 81 ASP A C 1
ATOM 633 O O . ASP A 1 81 ? -22.078 -6.443 43.391 1.00 55.00 81 ASP A O 1
ATOM 637 N N . SER A 1 82 ? -19.879 -6.576 43.111 1.00 49.31 82 SER A N 1
ATOM 638 C CA . SER A 1 82 ? -19.694 -7.569 44.189 1.00 49.31 82 SER A CA 1
ATOM 639 C C . SER A 1 82 ? -18.560 -7.255 45.168 1.00 49.31 82 SER A C 1
ATOM 641 O O . SER A 1 82 ? -18.209 -8.110 45.981 1.00 49.31 82 SER A O 1
ATOM 643 N N . GLN A 1 83 ? -18.040 -6.022 45.176 1.00 45.56 83 GLN A N 1
ATOM 644 C CA . GLN A 1 83 ? -17.229 -5.521 46.290 1.00 45.56 83 GLN A CA 1
ATOM 645 C C . GLN A 1 83 ? -17.721 -4.158 46.783 1.00 45.56 83 GLN A C 1
ATOM 647 O O . GLN A 1 83 ? -17.322 -3.111 46.296 1.00 45.56 83 GLN A O 1
ATOM 652 N N . ASP A 1 84 ? -18.561 -4.284 47.805 1.00 37.81 84 ASP A N 1
ATOM 653 C CA . ASP A 1 84 ? -18.715 -3.431 48.979 1.00 37.81 84 ASP A CA 1
ATOM 654 C C . ASP A 1 84 ? -19.265 -2.005 48.820 1.00 37.81 84 ASP A C 1
ATOM 656 O O . ASP A 1 84 ? -18.669 -1.082 48.268 1.00 37.81 84 ASP A O 1
ATOM 660 N N . SER A 1 85 ? -20.434 -1.855 49.428 1.00 44.91 85 SER A N 1
ATOM 661 C CA . SER A 1 85 ? -21.067 -0.623 49.850 1.00 44.91 85 SER A CA 1
ATOM 662 C C . SER A 1 85 ? -20.333 -0.005 51.048 1.00 44.91 85 SER A C 1
ATOM 664 O O . SER A 1 85 ? -20.553 -0.432 52.177 1.00 44.91 85 SER A O 1
ATOM 666 N N . SER A 1 86 ? -19.568 1.066 50.834 1.00 36.16 86 SER A N 1
ATOM 667 C CA . SER A 1 86 ? -19.370 2.153 51.816 1.00 36.16 86 SER A CA 1
ATOM 668 C C . SER A 1 86 ? -18.602 3.295 51.144 1.00 36.16 86 SER A C 1
ATOM 670 O O . SER A 1 86 ? -17.470 3.084 50.723 1.00 36.16 86 SER A O 1
ATOM 672 N N . GLY A 1 87 ? -19.246 4.435 50.885 1.00 37.38 87 GLY A N 1
ATOM 673 C CA . GLY A 1 87 ? -19.034 5.673 51.658 1.00 37.38 87 GLY A CA 1
ATOM 674 C C . GLY A 1 87 ? -18.147 6.637 50.854 1.00 37.38 87 GLY A C 1
ATOM 675 O O . GLY A 1 87 ? -17.052 6.241 50.485 1.00 37.38 87 GLY A O 1
ATOM 676 N N . ASP A 1 88 ? -18.718 7.738 50.346 1.00 35.78 88 ASP A N 1
ATOM 677 C CA . ASP A 1 88 ? -18.419 9.137 50.755 1.00 35.78 88 ASP A CA 1
ATOM 678 C C . ASP A 1 88 ? -17.004 9.594 50.312 1.00 35.78 88 ASP A C 1
ATOM 680 O O . ASP A 1 88 ? -16.032 8.877 50.497 1.00 35.78 88 ASP A O 1
ATOM 684 N N . ASP A 1 89 ? -16.744 10.747 49.700 1.00 38.78 89 ASP A N 1
ATOM 685 C CA . ASP A 1 89 ? -17.357 12.058 49.866 1.00 38.78 89 ASP A CA 1
ATOM 686 C C . ASP A 1 89 ? -16.710 13.037 48.842 1.00 38.78 89 ASP A C 1
ATOM 688 O O . ASP A 1 89 ? -15.581 12.816 48.398 1.00 38.78 89 ASP A O 1
ATOM 692 N N . SER A 1 90 ? -17.408 14.144 48.570 1.00 42.81 90 SER A N 1
ATOM 693 C CA . SER A 1 90 ? -16.869 15.494 48.297 1.00 42.81 90 SER A CA 1
ATOM 694 C C . SER A 1 90 ? -16.214 15.903 46.952 1.00 42.81 90 SER A C 1
ATOM 696 O O . SER A 1 90 ? -15.302 15.290 46.403 1.00 42.81 90 SER A O 1
ATOM 698 N N . GLU A 1 91 ? -16.709 17.058 46.491 1.00 52.16 91 GLU A N 1
ATOM 699 C CA . GLU A 1 91 ? -16.239 17.989 45.455 1.00 52.16 91 GLU A CA 1
ATOM 700 C C . GLU A 1 91 ? -14.791 18.476 45.678 1.00 52.16 91 GLU A C 1
ATOM 702 O O . GLU A 1 91 ? -14.369 18.569 46.822 1.00 52.16 91 GLU A O 1
ATOM 707 N N . GLU A 1 92 ? -14.082 18.903 44.620 1.00 44.97 92 GLU A N 1
ATOM 708 C CA . GLU A 1 92 ? -13.479 20.252 44.564 1.00 44.97 92 GLU A CA 1
ATOM 709 C C . GLU A 1 92 ? -13.020 20.602 43.134 1.00 44.97 92 GLU A C 1
ATOM 711 O O . GLU A 1 92 ? -12.401 19.818 42.412 1.00 44.97 92 GLU A O 1
ATOM 716 N N . SER A 1 93 ? -13.407 21.808 42.741 1.00 39.94 93 SER A N 1
ATOM 717 C CA . SER A 1 93 ? -13.011 22.593 41.579 1.00 39.94 93 SER A CA 1
ATOM 718 C C . SER A 1 93 ? -11.592 23.150 41.694 1.00 39.94 93 SER A C 1
ATOM 720 O O . SER A 1 93 ? -11.266 23.688 42.742 1.00 39.94 93 SER A O 1
ATOM 722 N N . GLU A 1 94 ? -10.840 23.161 40.589 1.00 48.16 94 GLU A N 1
ATOM 723 C CA . GLU A 1 94 ? -10.096 24.322 40.047 1.00 48.16 94 GLU A CA 1
ATOM 724 C C . GLU A 1 94 ? -9.577 24.016 38.632 1.00 48.16 94 GLU A C 1
ATOM 726 O O . GLU A 1 94 ? -9.043 22.904 38.405 1.00 48.16 94 GLU A O 1
#

Radius of gyration: 25.78 Å; chains: 1; bounding box: 36×34×69 Å

Foldseek 3Di:
DWDADVQLVVDPQWPGWTWDDPDPVDPDIDIDTDGDDDDSVVSVVVSVVVVVVVVVVVVVVVVVVVVVVVVVVVVVVVVVVPDDDDDDDDDDDD